Protein AF-A0A3D4GTQ8-F1 (afdb_monomer)

Solvent-accessible surface area (backbone atoms only — not comparable to full-atom values): 5379 Å² total; per-residue (Å²): 107,69,78,79,90,57,95,46,70,69,57,34,52,50,53,50,32,43,44,25,50,47,25,43,79,67,74,40,90,44,73,50,51,86,85,86,54,96,85,60,49,70,67,56,50,53,52,49,52,54,42,48,55,51,30,51,50,53,51,48,52,21,60,79,64,78,36,51,77,78,70,49,88,68,79,80,73,70,79,93,67,78,78,92,68,135

Sequence (86 aa):
GIRFHVDNPETGKKVSTLFIQENAKRGLILSTGFFFNCAHDEAALEHTESALRESFAVIKDGLDNERVDQLLECDMQEDLFRRMVR

Secondary structure (DSSP, 8-state):
------SSHHHHHHHHHHHHHHHHHTT---SSS----TT--HHHHHHHHHHHHHHHHHHHHHHHTT-HHHH--SPPP--SS--S--

Foldseek 3Di:
DAFDDDPDVVLRQLLQQLLQVQCVVLVHHDRRDDDDDPVQDPVNVVSVVVSNVVSVVVSVVCVVVVNSVVSDPDDGDDDPDDPPDD

Radius of gyration: 14.11 Å; Cα contacts (8 Å, |Δi|>4): 60; chains: 1; bounding box: 34×28×36 Å

pLDDT: mean 92.66, std 6.61, range [71.06, 98.31]

Structure (mmCIF, N/CA/C/O backbone):
data_AF-A0A3D4GTQ8-F1
#
_entry.id   AF-A0A3D4GTQ8-F1
#
loop_
_atom_site.group_PDB
_atom_site.id
_atom_site.type_symbol
_atom_site.label_atom_id
_atom_site.label_alt_id
_atom_site.label_comp_id
_atom_site.label_asym_id
_atom_site.label_entity_id
_atom_site.label_seq_id
_atom_site.pdbx_PDB_ins_code
_atom_site.Cartn_x
_atom_site.Cartn_y
_atom_site.Cartn_z
_atom_site.occupancy
_atom_site.B_iso_or_equiv
_atom_site.auth_seq_id
_atom_site.auth_comp_id
_atom_site.auth_asym_id
_atom_site.auth_atom_id
_atom_site.pdbx_PDB_model_num
ATOM 1 N N . GLY A 1 1 ? 4.746 13.456 0.942 1.00 78.69 1 GLY A N 1
ATOM 2 C CA . GLY A 1 1 ? 4.322 12.051 0.941 1.00 78.69 1 GLY A CA 1
ATOM 3 C C . GLY A 1 1 ? 2.814 11.960 0.994 1.00 78.69 1 GLY A C 1
ATOM 4 O O . GLY A 1 1 ? 2.171 12.967 1.279 1.00 78.69 1 GLY A O 1
ATOM 5 N N . ILE A 1 2 ? 2.277 10.778 0.711 1.00 86.56 2 ILE A N 1
ATOM 6 C CA . ILE A 1 2 ? 0.866 10.429 0.877 1.00 86.56 2 ILE A CA 1
ATOM 7 C C . ILE A 1 2 ? 0.501 10.549 2.359 1.00 86.56 2 ILE A C 1
ATOM 9 O O . ILE A 1 2 ? 1.274 10.160 3.233 1.00 86.56 2 ILE A O 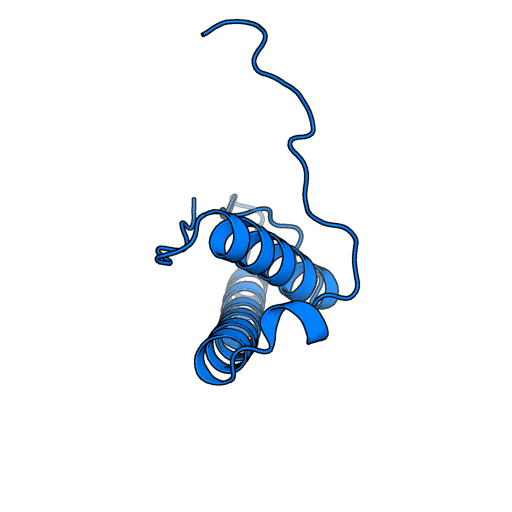1
ATOM 13 N N . ARG A 1 3 ? -0.669 11.122 2.642 1.00 88.94 3 ARG A N 1
ATOM 14 C CA . ARG A 1 3 ? -1.233 11.220 3.990 1.00 88.94 3 ARG A CA 1
ATOM 15 C C . ARG A 1 3 ? -2.663 10.709 3.951 1.00 88.94 3 ARG A C 1
ATOM 17 O O . ARG A 1 3 ? -3.467 11.207 3.167 1.00 88.94 3 ARG A O 1
ATOM 24 N N . PHE A 1 4 ? -2.964 9.736 4.798 1.00 91.06 4 PHE A N 1
ATOM 25 C CA . PHE A 1 4 ? -4.315 9.217 4.962 1.00 91.06 4 PHE A CA 1
ATOM 26 C C . PHE A 1 4 ? -5.039 10.041 6.022 1.00 91.06 4 PHE A C 1
ATOM 28 O O . PHE A 1 4 ? -4.622 10.082 7.178 1.00 91.06 4 PHE A O 1
ATOM 35 N N . HIS A 1 5 ? -6.103 10.724 5.612 1.00 91.38 5 HIS A N 1
ATOM 36 C CA . HIS A 1 5 ? -6.962 11.484 6.511 1.00 91.38 5 HIS A CA 1
ATOM 37 C C . HIS A 1 5 ? -8.116 10.586 6.955 1.00 91.38 5 HIS A C 1
ATOM 39 O O . HIS A 1 5 ? -9.051 10.357 6.195 1.00 91.38 5 HIS A O 1
ATOM 45 N N . VAL A 1 6 ? -8.008 10.055 8.170 1.00 92.00 6 VAL A N 1
ATOM 46 C CA . VAL A 1 6 ? -9.037 9.244 8.833 1.00 92.00 6 VAL A CA 1
ATOM 47 C C . VAL A 1 6 ? -9.275 9.793 10.237 1.00 92.00 6 VAL A C 1
ATOM 49 O O . VAL A 1 6 ? -8.367 10.384 10.825 1.00 92.00 6 VAL A O 1
ATOM 52 N N . ASP A 1 7 ? -10.477 9.596 10.776 1.00 90.12 7 ASP A N 1
ATOM 53 C CA . ASP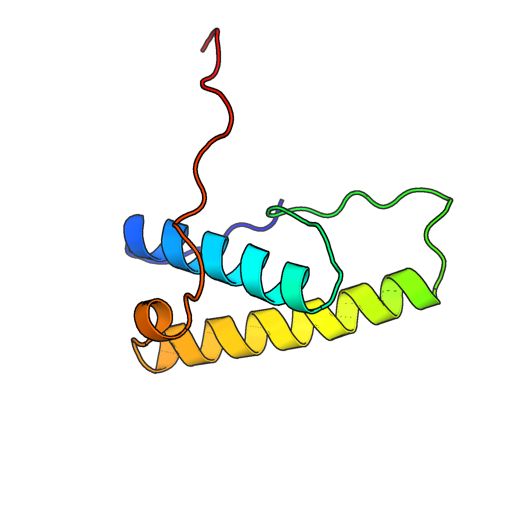 A 1 7 ? -10.893 10.224 12.039 1.00 90.12 7 ASP A CA 1
ATOM 54 C C . ASP A 1 7 ? -10.088 9.732 13.251 1.00 90.12 7 ASP A C 1
ATOM 56 O O . ASP A 1 7 ? -9.788 10.497 14.168 1.00 90.12 7 ASP A O 1
ATOM 60 N N . ASN A 1 8 ? -9.708 8.451 13.252 1.00 91.94 8 ASN A N 1
ATOM 61 C CA . ASN A 1 8 ? -8.958 7.829 14.337 1.00 91.94 8 ASN A CA 1
ATOM 62 C C . ASN A 1 8 ? -7.459 7.703 13.982 1.00 91.94 8 ASN A C 1
ATOM 64 O O . ASN A 1 8 ? -7.115 6.969 13.049 1.00 91.94 8 ASN A O 1
ATOM 68 N N . PRO A 1 9 ? -6.544 8.322 14.756 1.00 90.19 9 PRO A N 1
ATOM 69 C CA . PRO A 1 9 ? -5.100 8.215 14.536 1.00 90.19 9 PRO A CA 1
ATOM 70 C C . PRO A 1 9 ? -4.559 6.778 14.493 1.00 90.19 9 PRO A C 1
ATOM 72 O O . PRO A 1 9 ? -3.663 6.487 13.702 1.00 90.19 9 PRO A O 1
ATOM 75 N N . GL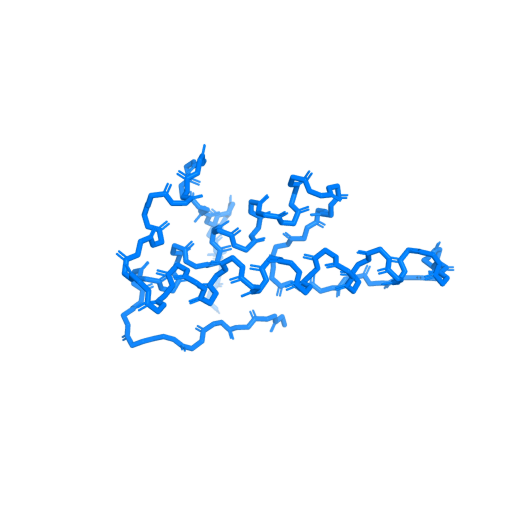U A 1 10 ? -5.110 5.861 15.293 1.00 91.94 10 GLU A N 1
ATOM 76 C CA . GLU A 1 10 ? -4.698 4.450 15.287 1.00 91.94 10 GLU A CA 1
ATOM 77 C C . GLU A 1 10 ? -5.124 3.747 13.994 1.00 91.94 10 GLU A C 1
ATOM 79 O O . GLU A 1 10 ? -4.361 2.969 13.422 1.00 91.94 10 GLU A O 1
ATOM 84 N N . THR A 1 11 ? -6.300 4.087 13.460 1.00 94.56 11 THR A N 1
ATOM 85 C CA . THR A 1 11 ? -6.708 3.638 12.119 1.00 94.56 11 THR A CA 1
ATOM 86 C C . THR A 1 11 ? -5.769 4.196 11.054 1.00 94.56 11 THR A C 1
ATOM 88 O O . THR A 1 11 ? -5.393 3.475 10.136 1.00 94.56 11 THR A O 1
ATOM 91 N N . GLY A 1 12 ? -5.303 5.437 11.210 1.00 94.69 12 GLY A N 1
ATOM 92 C CA . GLY A 1 12 ? -4.338 6.049 10.293 1.00 94.69 12 GLY A CA 1
ATOM 93 C C . GLY A 1 12 ? -3.021 5.275 10.205 1.00 94.69 12 GLY A C 1
ATOM 94 O O . GLY A 1 12 ? -2.499 5.064 9.106 1.00 94.69 12 GLY A O 1
ATOM 95 N N . LYS A 1 13 ? -2.507 4.787 11.342 1.00 93.38 13 LYS A N 1
ATOM 96 C CA . LYS A 1 13 ? -1.310 3.929 11.377 1.00 93.38 13 LYS A CA 1
ATOM 97 C C . LYS A 1 13 ? -1.546 2.587 10.685 1.00 93.38 13 LYS A C 1
ATOM 99 O O . LYS A 1 13 ? -0.694 2.137 9.920 1.00 93.38 13 LYS A O 1
ATOM 104 N N . LYS A 1 14 ? -2.707 1.966 10.913 1.00 96.38 14 LYS A N 1
ATOM 105 C CA . LYS A 1 14 ? -3.076 0.684 10.288 1.00 96.38 14 LYS A CA 1
ATOM 106 C C . LYS A 1 14 ? -3.201 0.821 8.777 1.00 96.38 14 LYS A C 1
ATOM 108 O O . LYS A 1 14 ? -2.617 0.040 8.041 1.00 96.38 14 LYS A O 1
ATOM 113 N N . VAL A 1 15 ? -3.879 1.870 8.313 1.00 96.62 15 VAL A N 1
ATOM 114 C CA . VAL A 1 15 ? -4.020 2.184 6.884 1.00 96.62 15 VAL A CA 1
ATOM 115 C C . VAL A 1 15 ? -2.660 2.454 6.240 1.00 96.62 15 VAL A C 1
ATOM 117 O O . VAL A 1 15 ? -2.394 1.961 5.149 1.00 96.62 15 VAL A O 1
ATOM 120 N N . SER A 1 16 ? -1.776 3.188 6.921 1.00 95.25 16 SER A N 1
ATOM 121 C CA . SER A 1 16 ? -0.417 3.436 6.420 1.00 95.25 16 SER A CA 1
ATOM 122 C C . SER A 1 16 ? 0.404 2.145 6.336 1.00 95.25 16 SER A C 1
ATOM 124 O O . SER A 1 16 ? 1.102 1.929 5.350 1.00 95.25 16 SER A O 1
ATOM 126 N N . THR A 1 17 ? 0.281 1.261 7.330 1.00 96.00 17 THR A N 1
ATOM 127 C CA . THR A 1 17 ? 0.924 -0.063 7.319 1.00 96.00 17 THR A CA 1
ATOM 128 C C . THR A 1 17 ? 0.384 -0.921 6.174 1.00 96.00 17 THR A C 1
ATOM 130 O O . THR A 1 17 ? 1.164 -1.463 5.396 1.00 96.00 17 THR A O 1
ATOM 133 N N . LEU A 1 18 ? -0.942 -0.977 6.009 1.00 97.38 18 LEU A N 1
ATOM 134 C CA . LEU A 1 18 ? -1.600 -1.729 4.942 1.00 97.38 18 LEU A CA 1
ATOM 135 C C . LEU A 1 18 ? -1.185 -1.218 3.558 1.00 97.38 18 LEU A C 1
ATOM 137 O O . LEU A 1 18 ? -0.910 -2.009 2.663 1.00 97.38 18 LEU A O 1
ATOM 141 N N . PHE A 1 19 ? -1.065 0.099 3.389 1.00 96.50 19 PHE A N 1
ATOM 142 C CA . PHE A 1 19 ? -0.550 0.700 2.162 1.00 96.50 19 PHE A CA 1
ATOM 143 C C . PHE A 1 19 ? 0.867 0.220 1.829 1.00 96.50 19 PHE A C 1
ATOM 145 O O . PHE A 1 19 ? 1.123 -0.191 0.697 1.00 96.50 19 PHE A O 1
ATOM 152 N N . ILE A 1 20 ? 1.774 0.236 2.809 1.00 95.69 20 ILE A N 1
ATOM 153 C CA . ILE A 1 20 ? 3.154 -0.234 2.631 1.00 95.69 20 ILE A CA 1
ATOM 154 C C . ILE A 1 20 ? 3.165 -1.723 2.276 1.00 95.69 20 ILE A C 1
ATOM 156 O O . ILE A 1 20 ? 3.800 -2.114 1.298 1.00 95.69 20 ILE A O 1
ATOM 160 N N . GLN A 1 21 ? 2.426 -2.543 3.026 1.00 96.75 21 GLN A N 1
ATOM 161 C CA . GLN A 1 21 ? 2.298 -3.982 2.792 1.00 96.75 21 GLN A CA 1
ATOM 162 C C . GLN A 1 21 ? 1.821 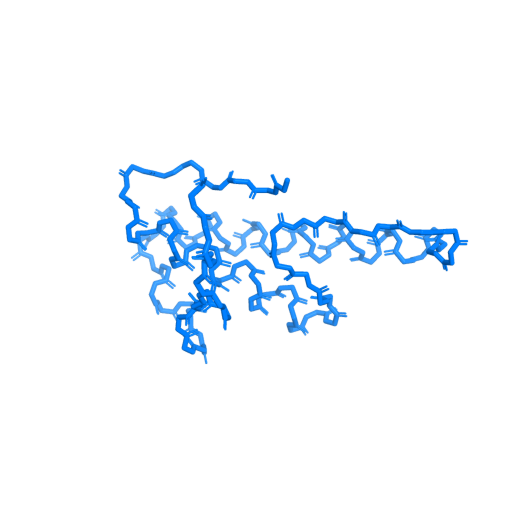-4.287 1.368 1.00 96.75 21 GLN A C 1
ATOM 164 O O . GLN A 1 21 ? 2.447 -5.069 0.654 1.00 96.75 21 GLN A O 1
ATOM 169 N N . GLU A 1 22 ? 0.706 -3.689 0.949 1.00 97.69 22 GLU A N 1
ATOM 170 C CA . GLU A 1 22 ? 0.079 -4.007 -0.333 1.00 97.69 22 GLU A CA 1
ATOM 171 C C . GLU A 1 22 ? 0.953 -3.600 -1.521 1.00 97.69 22 GLU A C 1
ATOM 173 O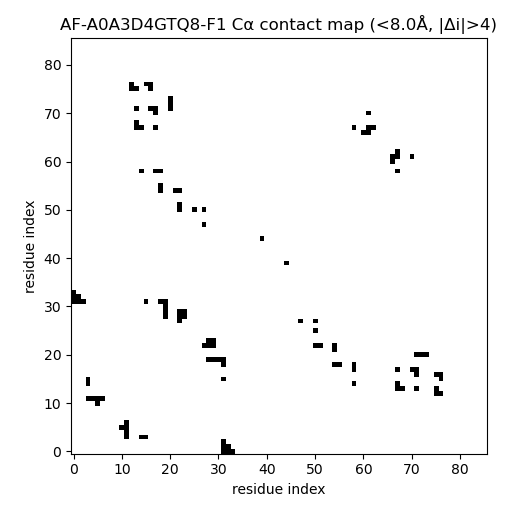 O . GLU A 1 22 ? 1.002 -4.319 -2.522 1.00 97.69 22 GLU A O 1
ATOM 178 N N . ASN A 1 23 ? 1.695 -2.498 -1.409 1.00 96.88 23 ASN A N 1
ATOM 179 C CA . ASN A 1 23 ? 2.665 -2.117 -2.432 1.00 96.88 23 ASN A CA 1
ATOM 180 C C . ASN A 1 23 ? 3.900 -3.033 -2.411 1.00 96.88 23 ASN A C 1
ATOM 182 O O . ASN A 1 23 ? 4.345 -3.473 -3.472 1.00 96.88 23 ASN A O 1
ATOM 186 N N . ALA A 1 24 ? 4.391 -3.425 -1.231 1.00 95.81 24 ALA A N 1
ATOM 187 C CA . ALA A 1 24 ? 5.515 -4.354 -1.109 1.00 95.81 24 ALA A CA 1
ATOM 188 C C . ALA A 1 24 ? 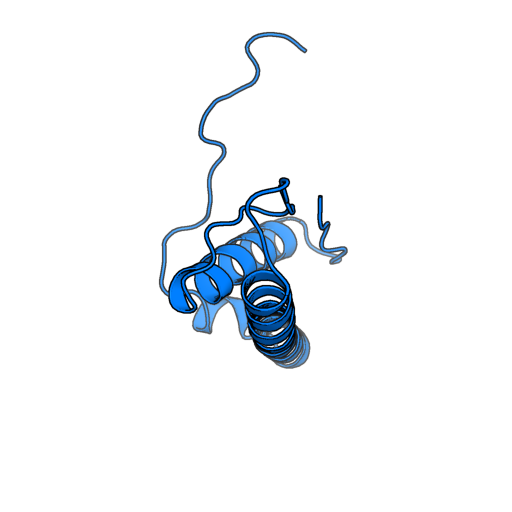5.206 -5.733 -1.723 1.00 95.81 24 ALA A C 1
ATOM 190 O O . ALA A 1 24 ? 6.038 -6.271 -2.455 1.00 95.81 24 ALA A O 1
ATOM 191 N N . LYS A 1 25 ? 3.990 -6.271 -1.527 1.00 96.69 25 LYS A N 1
ATOM 192 C CA . LYS A 1 25 ? 3.520 -7.512 -2.186 1.00 96.69 25 LYS A CA 1
ATOM 193 C C . LYS A 1 25 ? 3.555 -7.431 -3.716 1.00 96.69 25 LYS A C 1
ATOM 195 O O . LYS A 1 25 ? 3.683 -8.452 -4.384 1.00 96.69 25 LYS A O 1
ATOM 200 N N . ARG A 1 26 ? 3.458 -6.219 -4.268 1.00 96.19 26 ARG A N 1
ATOM 201 C CA . ARG A 1 26 ? 3.483 -5.921 -5.709 1.00 96.19 26 ARG A CA 1
ATOM 202 C C . ARG A 1 26 ? 4.870 -5.495 -6.200 1.00 96.19 26 ARG A C 1
ATOM 204 O O . ARG A 1 26 ? 5.008 -4.985 -7.308 1.00 96.19 26 ARG A O 1
ATOM 211 N N . GLY A 1 27 ? 5.906 -5.691 -5.382 1.00 95.06 27 GLY A N 1
ATOM 212 C CA . GLY A 1 27 ? 7.288 -5.362 -5.729 1.00 95.06 27 GLY A CA 1
ATOM 213 C C . GLY A 1 27 ? 7.623 -3.870 -5.665 1.00 95.06 27 GLY A C 1
ATOM 214 O O . GLY A 1 27 ? 8.681 -3.473 -6.145 1.00 95.06 27 GLY A O 1
ATOM 215 N N . LEU A 1 28 ? 6.759 -3.039 -5.074 1.00 94.81 28 LEU A N 1
ATOM 216 C CA . LEU A 1 28 ? 7.002 -1.609 -4.891 1.00 94.81 28 LEU A CA 1
ATOM 217 C C . LEU A 1 28 ? 7.392 -1.303 -3.453 1.00 94.81 28 LEU A C 1
ATOM 219 O O . LEU A 1 28 ? 6.579 -1.356 -2.532 1.00 94.81 28 LEU A O 1
ATOM 223 N N . ILE A 1 29 ? 8.658 -0.938 -3.274 1.00 91.75 29 ILE A N 1
ATOM 224 C CA . ILE A 1 29 ? 9.203 -0.567 -1.972 1.00 91.75 29 ILE A CA 1
ATOM 225 C C . ILE A 1 29 ? 9.048 0.936 -1.782 1.00 91.75 29 ILE A C 1
ATOM 227 O O . ILE A 1 29 ? 9.847 1.740 -2.260 1.00 91.75 29 ILE A O 1
ATOM 231 N N . LEU A 1 30 ? 7.991 1.309 -1.075 1.00 87.38 30 LEU A N 1
ATOM 232 C CA . LEU A 1 30 ? 7.662 2.686 -0.749 1.00 87.38 30 LEU A CA 1
ATOM 233 C C . LEU A 1 30 ? 7.115 2.748 0.675 1.00 87.38 30 LEU A C 1
ATOM 235 O O . LEU A 1 30 ? 6.469 1.817 1.144 1.00 87.38 30 LEU A O 1
ATOM 239 N N . SER A 1 31 ? 7.410 3.837 1.382 1.00 79.81 31 SER A N 1
ATOM 240 C CA . SER A 1 31 ? 6.783 4.113 2.672 1.00 79.81 31 SER A CA 1
ATOM 241 C C . SER A 1 31 ? 5.437 4.790 2.418 1.00 79.81 31 SER A C 1
ATOM 243 O O . SER A 1 31 ? 4.428 4.152 2.163 1.00 79.81 31 SER A O 1
ATOM 245 N N . THR A 1 32 ? 5.425 6.113 2.373 1.00 81.56 32 THR A N 1
ATOM 246 C CA . THR A 1 32 ? 4.268 6.934 2.006 1.00 81.56 32 THR A CA 1
ATOM 247 C C . THR A 1 32 ? 4.736 8.072 1.111 1.00 81.56 32 THR A C 1
ATOM 249 O O . THR A 1 32 ? 4.460 9.249 1.331 1.00 81.56 32 THR A O 1
ATOM 252 N N . GLY A 1 33 ? 5.514 7.753 0.083 1.00 84.81 33 GLY A N 1
ATOM 253 C CA . GLY A 1 33 ? 6.052 8.738 -0.843 1.00 84.81 33 GLY A CA 1
ATOM 254 C C . GLY A 1 33 ? 6.708 8.089 -2.048 1.00 84.81 33 GLY A C 1
ATOM 255 O O . GLY A 1 33 ? 7.081 6.922 -2.005 1.00 84.81 33 GLY A O 1
ATOM 256 N N . PHE A 1 34 ? 6.848 8.881 -3.105 1.00 85.44 34 PHE A N 1
ATOM 257 C CA . PHE A 1 34 ? 7.484 8.472 -4.349 1.00 85.44 34 PHE A CA 1
ATOM 258 C C . PHE A 1 34 ? 8.828 9.167 -4.481 1.00 85.44 34 PHE A C 1
ATOM 260 O O . PHE A 1 34 ? 8.926 10.377 -4.268 1.00 85.44 34 PHE A O 1
ATOM 267 N N . PHE A 1 35 ? 9.845 8.399 -4.853 1.00 86.81 35 PHE A N 1
ATOM 268 C CA . PHE A 1 35 ? 11.193 8.894 -5.105 1.00 86.81 35 PHE A CA 1
ATOM 269 C C . PHE A 1 35 ? 11.630 8.447 -6.494 1.00 86.81 35 PHE A C 1
ATOM 271 O O . PHE A 1 35 ? 12.483 7.577 -6.654 1.00 86.81 35 PHE A O 1
ATOM 278 N N . PHE A 1 36 ? 11.003 9.037 -7.508 1.00 91.06 36 PHE A N 1
ATOM 279 C CA . PHE A 1 36 ? 11.401 8.809 -8.889 1.00 91.06 36 PHE A CA 1
ATOM 280 C C . PHE A 1 36 ? 12.744 9.475 -9.188 1.00 91.06 36 PHE A C 1
ATOM 282 O O . PHE A 1 36 ? 13.132 10.474 -8.580 1.00 91.06 36 PHE A O 1
ATOM 289 N N . ASN A 1 37 ? 13.454 8.905 -10.151 1.00 93.50 37 ASN A N 1
ATOM 290 C CA . ASN A 1 37 ? 14.723 9.406 -10.662 1.00 93.50 37 ASN A CA 1
ATOM 291 C C . ASN A 1 37 ? 14.812 9.104 -12.167 1.00 93.50 37 ASN A C 1
ATOM 293 O O . ASN A 1 37 ? 13.953 8.409 -12.706 1.00 93.50 37 ASN A O 1
ATOM 297 N N . CYS A 1 38 ? 15.869 9.573 -12.831 1.00 96.19 38 CYS A N 1
ATOM 298 C CA . CYS A 1 38 ? 16.039 9.414 -14.280 1.00 96.19 38 CYS A CA 1
ATOM 299 C C . CYS A 1 38 ? 16.223 7.963 -14.767 1.00 96.19 38 CYS A C 1
ATOM 301 O O . CYS A 1 38 ? 16.333 7.758 -15.970 1.00 96.19 38 CYS A O 1
ATOM 303 N N . ALA A 1 39 ? 16.311 6.976 -13.870 1.00 95.62 39 ALA A N 1
ATOM 304 C CA . ALA A 1 39 ? 16.349 5.561 -14.235 1.00 95.62 39 ALA A CA 1
ATOM 305 C C . ALA A 1 39 ? 14.952 4.918 -14.295 1.00 95.62 39 ALA A C 1
ATOM 307 O O . ALA A 1 39 ? 14.838 3.802 -14.789 1.00 95.62 39 ALA A O 1
ATOM 308 N N . HIS A 1 40 ? 13.908 5.587 -13.794 1.00 95.56 40 HIS A N 1
ATOM 309 C CA . HIS A 1 40 ? 12.534 5.110 -13.943 1.00 95.56 40 HIS A CA 1
ATOM 310 C C . HIS A 1 40 ? 12.038 5.456 -15.346 1.00 95.56 40 HIS A C 1
ATOM 312 O O . HIS A 1 40 ? 12.014 6.627 -15.728 1.00 95.56 40 HIS A O 1
ATOM 318 N N . ASP A 1 41 ? 11.666 4.430 -16.099 1.00 97.06 41 ASP A N 1
ATOM 319 C CA . ASP A 1 41 ? 11.070 4.538 -17.423 1.00 97.06 41 ASP A CA 1
ATOM 320 C C . ASP A 1 41 ? 9.537 4.444 -17.352 1.00 97.06 41 ASP A C 1
ATOM 322 O O . ASP A 1 41 ? 8.952 4.321 -16.274 1.00 97.06 41 ASP A O 1
ATOM 326 N N . GLU A 1 42 ? 8.878 4.512 -18.509 1.00 97.44 42 GLU A N 1
ATOM 327 C CA . GLU A 1 42 ? 7.415 4.455 -18.600 1.00 97.44 42 GLU A CA 1
ATOM 328 C C . GLU A 1 42 ? 6.851 3.174 -17.971 1.00 97.44 42 GLU A C 1
ATOM 330 O O . GLU A 1 42 ? 5.888 3.229 -17.215 1.00 97.44 42 GLU A O 1
ATOM 335 N N . ALA A 1 43 ? 7.503 2.028 -18.192 1.00 97.00 43 ALA A N 1
ATOM 336 C CA . ALA A 1 43 ? 7.065 0.754 -17.631 1.00 97.00 43 ALA A CA 1
ATOM 337 C C . ALA A 1 43 ? 7.112 0.760 -16.093 1.00 97.00 43 ALA A C 1
ATOM 339 O O . ALA A 1 43 ? 6.200 0.254 -15.435 1.00 97.00 43 ALA A O 1
ATOM 340 N N . ALA A 1 44 ? 8.145 1.365 -15.498 1.00 95.31 44 ALA A N 1
ATOM 341 C CA . ALA A 1 44 ? 8.216 1.544 -14.052 1.00 95.31 44 ALA A CA 1
ATOM 342 C C . ALA A 1 44 ? 7.092 2.457 -13.524 1.00 95.31 44 ALA A C 1
ATOM 344 O O . ALA A 1 44 ? 6.553 2.204 -12.440 1.00 95.31 44 ALA A O 1
ATOM 345 N N . LEU A 1 45 ? 6.719 3.499 -14.275 1.00 95.81 45 LEU A N 1
ATOM 346 C CA . LEU A 1 45 ? 5.614 4.393 -13.917 1.00 95.81 45 LEU A CA 1
ATOM 347 C C . LEU A 1 45 ? 4.257 3.686 -14.018 1.00 95.81 45 LEU A C 1
ATOM 349 O O . LEU A 1 45 ? 3.481 3.749 -13.065 1.00 95.81 45 LEU A O 1
ATOM 353 N N . GLU A 1 46 ? 4.006 2.957 -15.105 1.00 97.38 46 GLU A N 1
ATOM 354 C CA . GLU A 1 46 ? 2.785 2.169 -15.319 1.00 97.38 46 GLU A CA 1
ATOM 355 C C . GLU A 1 46 ? 2.597 1.110 -14.224 1.00 97.38 46 GLU A C 1
ATOM 357 O O . GLU A 1 46 ? 1.518 0.996 -13.633 1.00 97.38 46 GLU A O 1
ATOM 362 N N . HIS A 1 47 ? 3.663 0.373 -13.886 1.00 96.00 47 HIS A N 1
ATOM 363 C CA . HIS A 1 47 ? 3.639 -0.597 -12.788 1.00 96.00 47 HIS A CA 1
ATOM 364 C C . HIS A 1 47 ? 3.309 0.074 -11.452 1.00 96.00 47 HIS A C 1
ATOM 366 O O . HIS A 1 47 ? 2.469 -0.413 -10.690 1.00 96.00 47 HIS A O 1
ATOM 372 N N . THR A 1 48 ? 3.937 1.224 -11.188 1.00 95.69 48 THR A N 1
ATOM 373 C CA . THR A 1 48 ? 3.678 2.006 -9.975 1.00 95.69 48 THR A CA 1
ATOM 374 C C . THR A 1 48 ? 2.220 2.452 -9.908 1.00 95.69 48 THR A C 1
ATOM 376 O O . THR A 1 48 ? 1.577 2.280 -8.874 1.00 95.69 48 THR A O 1
ATOM 379 N N . GLU A 1 49 ? 1.663 2.979 -10.999 1.00 95.88 49 GLU A N 1
ATOM 380 C CA . GLU A 1 49 ? 0.261 3.398 -11.051 1.00 95.88 49 GLU A CA 1
ATOM 381 C C . GLU A 1 49 ? -0.694 2.224 -10.792 1.00 95.88 49 GLU A C 1
ATOM 383 O O . GLU A 1 49 ? -1.601 2.340 -9.960 1.00 95.88 49 GLU A O 1
ATOM 388 N N . SER A 1 50 ? -0.486 1.091 -11.471 1.00 97.44 50 SER A N 1
ATOM 389 C CA . SER A 1 50 ? -1.349 -0.088 -11.346 1.00 97.44 50 SER A CA 1
ATOM 390 C C . SER A 1 50 ? -1.376 -0.612 -9.913 1.00 97.44 50 SER A C 1
ATOM 392 O O . SER A 1 50 ? -2.442 -0.806 -9.324 1.00 97.44 50 SER A O 1
ATOM 394 N N . ALA A 1 51 ? -0.205 -0.783 -9.308 1.00 96.75 51 ALA A N 1
ATOM 395 C CA . ALA A 1 51 ? -0.115 -1.298 -7.953 1.00 96.75 51 ALA A CA 1
ATOM 396 C C . ALA A 1 51 ? -0.688 -0.332 -6.910 1.00 96.75 51 ALA A C 1
ATOM 398 O O . ALA A 1 51 ? -1.358 -0.768 -5.970 1.00 96.75 51 ALA A O 1
ATOM 399 N N . LEU A 1 52 ? -0.501 0.980 -7.094 1.00 95.56 52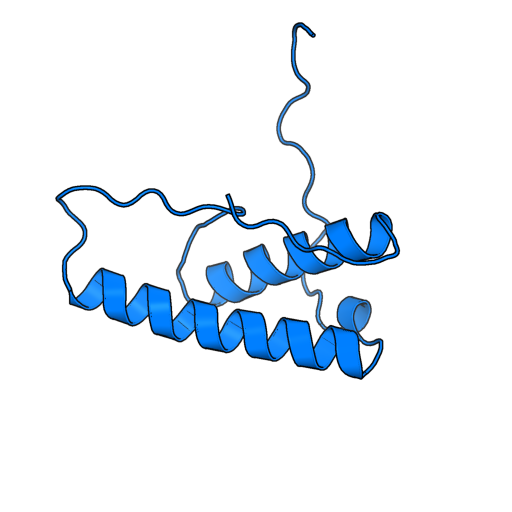 LEU A N 1
ATOM 400 C CA . LEU A 1 52 ? -1.138 1.973 -6.236 1.00 95.56 52 LEU A CA 1
ATOM 401 C C . LEU A 1 52 ? -2.654 1.881 -6.332 1.00 95.56 52 LEU A C 1
ATOM 403 O O . LEU A 1 52 ? -3.315 1.825 -5.296 1.00 95.56 52 LEU A O 1
ATOM 407 N N . ARG A 1 53 ? -3.204 1.826 -7.549 1.00 97.44 53 ARG A N 1
ATOM 408 C CA . ARG A 1 53 ? -4.646 1.699 -7.787 1.00 97.44 53 ARG A CA 1
ATOM 409 C C . ARG A 1 53 ? -5.229 0.502 -7.044 1.00 97.44 53 ARG A C 1
ATOM 411 O O . ARG A 1 53 ? -6.248 0.645 -6.370 1.00 97.44 53 ARG A O 1
ATOM 418 N N . GLU A 1 54 ? -4.567 -0.646 -7.117 1.00 98.00 54 GLU A N 1
ATOM 419 C CA . GLU A 1 54 ? -4.978 -1.842 -6.384 1.00 98.00 54 GLU A CA 1
ATOM 420 C C . GLU A 1 54 ? -4.847 -1.677 -4.865 1.00 98.00 54 GLU A C 1
ATOM 422 O O . GLU A 1 54 ? -5.786 -1.991 -4.135 1.00 98.00 54 GLU A O 1
ATOM 427 N N . SER A 1 55 ? -3.728 -1.134 -4.373 1.00 97.12 55 SER A N 1
ATOM 428 C CA . SER A 1 55 ? -3.522 -0.924 -2.932 1.00 97.12 55 SER A CA 1
ATOM 429 C C . SER A 1 55 ? -4.567 0.026 -2.333 1.00 97.12 55 SER A C 1
ATOM 431 O O . SER A 1 55 ? -5.129 -0.252 -1.275 1.00 97.12 55 SER A O 1
ATOM 433 N N . PHE A 1 56 ? -4.915 1.107 -3.038 1.00 96.94 56 PHE A N 1
ATOM 434 C CA . PHE A 1 56 ? -5.970 2.027 -2.618 1.00 96.94 56 PHE A CA 1
ATOM 435 C C . PHE A 1 56 ? -7.355 1.381 -2.668 1.00 96.94 56 PHE A C 1
ATOM 437 O O . PHE A 1 56 ? -8.182 1.688 -1.811 1.00 96.94 56 PHE A O 1
ATOM 444 N N . ALA A 1 57 ? -7.616 0.480 -3.620 1.00 98.25 57 ALA A N 1
ATOM 445 C CA . ALA A 1 57 ? -8.865 -0.274 -3.658 1.00 98.25 57 ALA A CA 1
ATOM 446 C C . ALA A 1 57 ? -9.006 -1.196 -2.433 1.00 98.25 57 ALA A C 1
ATOM 448 O O . ALA A 1 57 ? -10.063 -1.202 -1.806 1.00 98.25 57 ALA A O 1
ATOM 449 N N . VAL A 1 58 ? -7.933 -1.894 -2.038 1.00 98.31 58 VAL A N 1
ATOM 450 C CA . VAL A 1 58 ? -7.900 -2.719 -0.814 1.00 98.31 58 VAL A CA 1
ATOM 451 C C . VAL A 1 58 ? -8.116 -1.862 0.436 1.00 98.31 58 VAL A C 1
ATOM 453 O O . VAL A 1 58 ? -8.921 -2.215 1.294 1.00 98.31 58 VAL A O 1
ATOM 456 N N . ILE A 1 59 ? -7.446 -0.709 0.533 1.00 97.31 59 ILE A N 1
ATOM 457 C CA . ILE A 1 59 ? -7.612 0.221 1.662 1.00 97.31 59 ILE A CA 1
ATOM 458 C C . ILE A 1 59 ? -9.047 0.743 1.741 1.00 97.31 59 ILE A C 1
ATOM 460 O O . ILE A 1 59 ? -9.627 0.762 2.825 1.00 97.31 59 ILE A O 1
ATOM 464 N N . LYS A 1 60 ? -9.619 1.166 0.607 1.00 97.56 60 LYS A N 1
ATOM 465 C CA . LYS A 1 60 ? -11.000 1.651 0.542 1.00 97.56 60 LYS A CA 1
ATOM 466 C C . LYS A 1 60 ? -11.968 0.580 1.026 1.00 97.56 60 LYS A C 1
ATOM 468 O O . LYS A 1 60 ? -12.787 0.863 1.889 1.00 97.56 60 LYS A O 1
ATOM 473 N N . ASP A 1 61 ? -11.850 -0.631 0.498 1.00 98.12 61 ASP A N 1
ATOM 474 C CA . ASP A 1 61 ? -12.696 -1.747 0.902 1.00 98.12 61 ASP A CA 1
ATOM 475 C C . ASP A 1 61 ? -12.531 -2.083 2.398 1.00 98.12 61 ASP A C 1
ATOM 477 O O . ASP A 1 61 ? -13.519 -2.293 3.101 1.00 98.12 61 ASP A O 1
ATOM 481 N N . GLY A 1 62 ? -11.297 -2.056 2.908 1.00 97.62 62 GLY A N 1
ATOM 482 C CA . GLY A 1 62 ? -11.002 -2.239 4.326 1.00 97.62 62 GLY A CA 1
ATOM 483 C C . GLY A 1 62 ? -11.666 -1.196 5.225 1.00 97.62 62 GLY A C 1
ATOM 484 O O . GLY A 1 62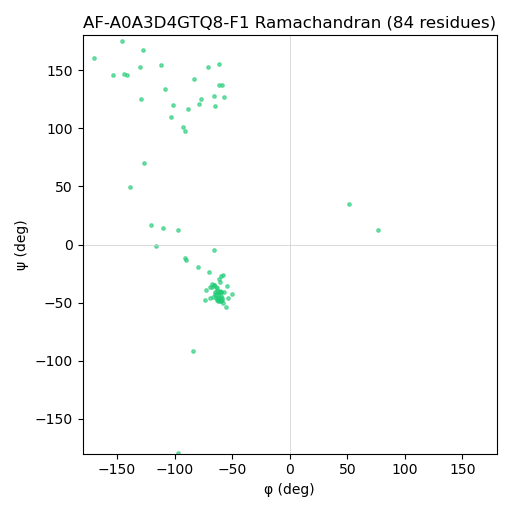 ? -12.161 -1.547 6.295 1.00 97.62 62 GLY A O 1
ATOM 485 N N . LEU A 1 63 ? -11.682 0.068 4.797 1.00 96.81 63 LEU A N 1
ATOM 486 C CA . LEU A 1 63 ? -12.317 1.173 5.518 1.00 96.81 63 LEU A CA 1
ATOM 487 C C . LEU A 1 63 ? -13.846 1.110 5.436 1.00 96.81 63 LEU A C 1
ATOM 489 O O . LEU A 1 63 ? -14.502 1.204 6.468 1.00 96.81 63 LEU A O 1
ATOM 493 N N . ASP A 1 64 ? -14.401 0.909 4.239 1.00 97.44 64 ASP A N 1
ATOM 494 C CA . ASP A 1 64 ? -15.850 0.850 4.009 1.00 97.44 64 ASP A CA 1
ATOM 495 C C . ASP A 1 64 ? -16.513 -0.311 4.775 1.00 97.44 64 ASP A C 1
ATOM 497 O O . ASP A 1 64 ? -17.678 -0.213 5.153 1.00 97.44 64 ASP A O 1
ATOM 501 N N . ASN A 1 65 ? -15.776 -1.405 5.006 1.00 97.56 65 ASN A N 1
ATOM 502 C CA . ASN A 1 65 ? -16.270 -2.613 5.674 1.00 97.56 65 ASN A CA 1
ATOM 503 C C . ASN A 1 65 ? -15.667 -2.840 7.073 1.00 97.56 65 ASN A C 1
ATOM 505 O O . ASN A 1 65 ? -15.746 -3.954 7.589 1.00 97.56 65 ASN A O 1
ATOM 509 N N . GLU A 1 66 ? -15.017 -1.833 7.665 1.00 95.88 66 GLU A N 1
ATOM 510 C CA . GLU A 1 66 ? -14.428 -1.896 9.017 1.00 95.88 66 GLU A CA 1
ATOM 511 C C . GLU A 1 66 ? -13.501 -3.112 9.257 1.00 95.88 66 GLU A C 1
ATOM 513 O O . GLU A 1 66 ? -13.423 -3.667 10.354 1.00 95.88 66 GLU A O 1
ATOM 518 N N . ARG A 1 67 ? -12.767 -3.541 8.223 1.00 97.06 67 ARG A N 1
ATOM 519 C CA . ARG A 1 67 ? -11.970 -4.782 8.224 1.00 97.06 67 ARG A CA 1
ATOM 520 C C . ARG A 1 67 ? -10.475 -4.585 7.990 1.00 97.06 67 ARG A C 1
ATOM 522 O O . ARG A 1 67 ? -9.778 -5.551 7.702 1.00 97.06 67 ARG A O 1
ATOM 529 N N . VAL A 1 68 ? -9.962 -3.362 8.143 1.00 97.44 68 VAL A N 1
ATOM 530 C CA . VAL A 1 68 ? -8.526 -3.043 7.985 1.00 97.44 68 VAL A CA 1
ATOM 531 C C . VAL A 1 68 ? -7.635 -3.992 8.797 1.00 97.44 68 VAL A C 1
ATOM 533 O O . VAL A 1 68 ? -6.640 -4.481 8.275 1.00 97.44 68 VAL A O 1
ATOM 536 N N . ASP A 1 69 ? -8.019 -4.309 10.037 1.00 96.94 69 ASP A N 1
ATOM 537 C CA . ASP A 1 69 ? -7.274 -5.235 10.904 1.00 96.94 69 ASP A CA 1
ATOM 538 C C . ASP A 1 69 ? -7.153 -6.653 10.330 1.00 96.94 69 ASP A C 1
ATOM 540 O O . ASP A 1 69 ? -6.151 -7.321 10.546 1.00 96.94 69 ASP A O 1
ATOM 544 N N . GLN A 1 70 ? -8.156 -7.109 9.580 1.00 97.88 70 GLN A N 1
ATOM 545 C CA . GLN A 1 70 ? -8.170 -8.445 8.976 1.00 97.88 70 GLN A CA 1
ATOM 546 C C . GLN A 1 70 ? -7.328 -8.514 7.696 1.00 97.88 70 GLN A C 1
ATOM 548 O O . GLN A 1 70 ? -6.984 -9.603 7.249 1.00 97.88 70 GLN A O 1
ATOM 553 N N . LEU A 1 71 ? -7.045 -7.360 7.082 1.00 98.00 71 LEU A N 1
ATOM 554 C CA . LEU A 1 71 ? -6.254 -7.241 5.854 1.00 98.00 71 LEU A CA 1
ATOM 555 C C . LEU A 1 71 ? -4.753 -7.070 6.141 1.00 98.00 71 LEU A C 1
ATOM 557 O O . LEU A 1 71 ? -3.930 -7.179 5.230 1.00 98.00 71 LEU A O 1
ATOM 561 N N . LEU A 1 72 ? -4.387 -6.778 7.392 1.00 98.06 72 LEU A N 1
ATOM 562 C CA . LEU A 1 72 ? -2.997 -6.717 7.827 1.00 98.06 72 LEU A CA 1
ATOM 563 C C . LEU A 1 72 ? -2.442 -8.132 8.017 1.00 98.06 72 LEU A C 1
ATOM 565 O O . LEU A 1 72 ? -2.977 -8.943 8.767 1.00 98.06 72 LEU A O 1
ATOM 569 N N . GLU A 1 73 ? -1.335 -8.402 7.337 1.00 97.56 73 GLU A N 1
ATOM 570 C CA . GLU A 1 73 ? -0.592 -9.666 7.356 1.00 97.56 73 GLU A CA 1
ATOM 571 C C . GLU A 1 73 ? 0.823 -9.490 7.935 1.00 97.56 73 GLU A C 1
ATOM 573 O O . GLU A 1 73 ? 1.582 -10.454 8.028 1.00 97.56 73 GLU A O 1
ATOM 578 N N . CYS A 1 74 ? 1.198 -8.265 8.314 1.00 95.38 74 CYS A N 1
ATOM 579 C CA . CYS A 1 74 ? 2.479 -7.938 8.931 1.00 95.38 74 CYS A CA 1
ATOM 580 C C . CYS A 1 74 ? 2.301 -7.149 10.231 1.00 95.38 74 CYS A C 1
ATOM 582 O O . CYS A 1 74 ? 1.229 -6.610 10.516 1.00 95.38 74 CYS A O 1
ATOM 584 N N . ASP A 1 75 ? 3.389 -7.044 10.993 1.00 94.25 75 ASP A N 1
ATOM 585 C CA . ASP A 1 75 ? 3.444 -6.160 12.151 1.00 94.25 75 ASP A CA 1
ATOM 586 C C . ASP A 1 75 ? 3.241 -4.695 11.740 1.00 94.25 75 ASP A C 1
ATOM 588 O O . ASP A 1 75 ? 3.509 -4.285 10.603 1.00 94.25 75 ASP A O 1
ATOM 592 N N . MET A 1 76 ? 2.762 -3.896 12.692 1.00 94.56 76 MET A N 1
ATOM 593 C CA . MET A 1 76 ? 2.548 -2.465 12.499 1.00 94.56 76 MET A CA 1
ATOM 594 C C . MET A 1 76 ? 3.854 -1.768 12.121 1.00 94.56 76 MET A C 1
ATOM 596 O O . MET A 1 76 ? 4.896 -2.002 12.731 1.00 94.56 76 MET A O 1
ATOM 600 N N . GLN A 1 77 ? 3.791 -0.863 11.142 1.00 89.25 77 GLN A N 1
ATOM 601 C CA . GLN A 1 77 ? 4.952 -0.062 10.786 1.00 89.25 77 GLN A CA 1
ATOM 602 C C . GLN A 1 77 ? 5.322 0.875 11.941 1.00 89.25 77 GLN A C 1
ATOM 604 O O . GLN A 1 77 ? 4.496 1.646 12.431 1.00 89.25 77 GLN A O 1
ATOM 609 N N . GLU A 1 78 ? 6.592 0.832 12.335 1.00 85.38 78 GLU A N 1
ATOM 610 C CA . GLU A 1 78 ? 7.164 1.704 13.357 1.00 85.38 78 GLU A CA 1
ATOM 611 C C . GLU A 1 78 ? 8.177 2.679 12.757 1.00 85.38 78 GLU A C 1
ATOM 613 O O . GLU A 1 78 ? 8.798 2.424 11.717 1.00 85.38 78 GLU A O 1
ATOM 618 N N . ASP A 1 79 ? 8.364 3.814 13.428 1.00 79.31 79 ASP A N 1
ATOM 619 C CA . ASP A 1 79 ? 9.445 4.734 13.099 1.00 79.31 79 ASP A CA 1
ATOM 620 C C . ASP A 1 79 ? 10.795 4.059 13.366 1.00 79.31 79 ASP A C 1
ATOM 622 O O . ASP A 1 79 ? 11.131 3.737 14.505 1.00 79.31 79 ASP A O 1
ATOM 626 N N . LEU A 1 80 ? 11.606 3.911 12.314 1.00 72.38 80 LEU A N 1
ATOM 627 C CA . LEU A 1 80 ? 12.931 3.282 12.392 1.00 72.38 80 LEU A CA 1
ATOM 628 C C . LEU A 1 80 ? 13.881 4.002 13.364 1.00 72.38 80 LEU A C 1
ATOM 630 O O . LEU A 1 80 ? 14.812 3.400 13.894 1.00 72.38 80 LEU A O 1
ATOM 634 N N . PHE A 1 81 ? 13.681 5.303 13.576 1.00 80.06 81 PHE A N 1
ATOM 635 C CA . PHE A 1 81 ? 14.497 6.121 14.463 1.00 80.06 81 PHE A CA 1
ATOM 636 C C . PHE A 1 81 ? 13.701 7.310 14.997 1.00 80.06 81 PHE A C 1
ATOM 638 O O . PHE A 1 81 ? 12.881 7.916 14.309 1.00 80.06 81 PHE A O 1
ATOM 645 N N . ARG A 1 82 ? 13.992 7.698 16.239 1.00 80.31 82 ARG A N 1
ATOM 646 C CA . ARG A 1 82 ? 13.456 8.926 16.832 1.00 80.31 82 ARG A CA 1
ATOM 647 C C . ARG A 1 82 ? 14.309 10.109 16.389 1.00 80.31 82 ARG A C 1
ATOM 649 O O . ARG A 1 82 ? 15.531 9.998 16.308 1.00 80.31 82 ARG A O 1
ATOM 656 N N . ARG A 1 83 ? 13.682 11.263 16.139 1.00 76.31 83 ARG A N 1
ATOM 657 C CA . ARG A 1 83 ? 14.429 12.505 15.880 1.00 76.31 83 ARG A CA 1
ATOM 658 C C . ARG A 1 83 ? 15.353 12.791 17.062 1.00 76.31 83 ARG A C 1
ATOM 660 O O . ARG A 1 83 ? 14.900 12.857 18.202 1.00 76.31 8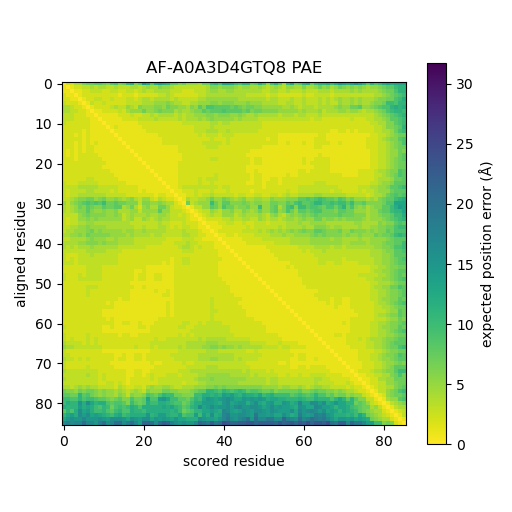3 ARG A O 1
ATOM 667 N N . MET A 1 84 ? 16.635 12.990 16.772 1.00 80.56 84 MET A N 1
ATOM 668 C CA . MET A 1 84 ? 17.642 13.329 17.780 1.00 80.56 84 MET A CA 1
ATOM 669 C C . MET A 1 84 ? 17.453 14.751 18.335 1.00 80.56 84 MET A C 1
ATOM 671 O O . MET A 1 84 ? 17.869 15.044 19.450 1.00 80.56 84 MET A O 1
ATOM 675 N N . VAL A 1 85 ? 16.805 15.635 17.571 1.00 76.81 85 VAL A N 1
ATOM 676 C CA . VAL A 1 85 ? 16.547 17.031 17.942 1.00 76.81 85 VAL A CA 1
ATOM 677 C C . VAL A 1 85 ? 15.181 17.460 17.402 1.00 76.81 85 VAL A C 1
ATOM 679 O O . VAL A 1 85 ? 14.743 16.957 16.361 1.00 76.81 85 VAL A O 1
ATOM 682 N N . ARG A 1 86 ? 14.492 18.342 18.136 1.00 71.06 86 ARG A N 1
ATOM 683 C CA . ARG A 1 86 ? 13.166 18.856 17.763 1.00 71.06 86 ARG A CA 1
ATOM 684 C C . ARG A 1 86 ? 13.275 19.847 16.613 1.00 71.06 86 ARG A C 1
ATOM 686 O O . ARG A 1 86 ? 13.972 20.862 16.803 1.00 71.06 86 ARG A O 1
#

Mean predicted aligned error: 3.87 Å